Protein AF-A0A8B6XVH2-F1 (afdb_monomer)

Structure (mmCIF, N/CA/C/O backbone):
data_AF-A0A8B6XVH2-F1
#
_entry.id   AF-A0A8B6XVH2-F1
#
loop_
_atom_site.group_PDB
_atom_site.id
_atom_site.type_symbol
_atom_site.label_atom_id
_atom_site.label_alt_id
_atom_site.label_comp_id
_atom_site.label_asym_id
_atom_site.label_entity_id
_atom_site.label_seq_id
_atom_site.pdbx_PDB_ins_code
_atom_site.Cartn_x
_atom_site.Cartn_y
_atom_site.Cartn_z
_atom_site.occupancy
_atom_site.B_iso_or_equiv
_atom_site.auth_seq_id
_atom_site.auth_comp_id
_atom_site.auth_asym_id
_atom_site.auth_atom_id
_atom_site.pdbx_PDB_model_num
ATOM 1 N N . MET A 1 1 ? 26.317 -31.474 -4.565 1.00 36.78 1 MET A N 1
ATOM 2 C CA . MET A 1 1 ? 26.864 -30.285 -5.251 1.00 36.78 1 MET A CA 1
ATOM 3 C C . MET A 1 1 ? 25.890 -29.829 -6.323 1.00 36.78 1 MET A C 1
ATOM 5 O O . MET A 1 1 ? 25.679 -30.573 -7.265 1.00 36.78 1 MET A O 1
ATOM 9 N N . GLN A 1 2 ? 25.297 -28.651 -6.116 1.00 31.64 2 GLN A N 1
ATOM 10 C CA . GLN A 1 2 ? 24.877 -27.618 -7.083 1.00 31.64 2 GLN A CA 1
ATOM 11 C C . GLN A 1 2 ? 23.698 -26.848 -6.480 1.00 31.64 2 GLN A C 1
ATOM 13 O O . GLN A 1 2 ? 22.526 -27.101 -6.737 1.00 31.64 2 GLN A O 1
ATOM 18 N N . SER A 1 3 ? 24.051 -25.900 -5.615 1.00 32.97 3 SER A N 1
ATOM 19 C CA . SER A 1 3 ? 23.207 -24.774 -5.243 1.00 32.97 3 SER A CA 1
ATOM 20 C C . SER A 1 3 ? 22.950 -23.940 -6.498 1.00 32.97 3 SER A C 1
ATOM 22 O O . SER A 1 3 ? 23.874 -23.320 -7.028 1.00 32.97 3 SER A O 1
ATOM 24 N N . ALA A 1 4 ? 21.713 -23.945 -6.994 1.00 35.75 4 ALA A N 1
ATOM 25 C CA . ALA A 1 4 ? 21.306 -23.073 -8.085 1.00 35.75 4 ALA A CA 1
ATOM 26 C C . ALA A 1 4 ? 21.518 -21.607 -7.668 1.00 35.75 4 ALA A C 1
ATOM 28 O O . ALA A 1 4 ? 20.936 -21.116 -6.700 1.00 35.75 4 ALA A O 1
ATOM 29 N N . ASN A 1 5 ? 22.402 -20.928 -8.392 1.00 35.66 5 ASN A N 1
ATOM 30 C CA . ASN A 1 5 ? 22.787 -19.543 -8.171 1.00 35.66 5 ASN A CA 1
ATOM 31 C C . ASN A 1 5 ? 21.615 -18.635 -8.598 1.00 35.66 5 ASN A C 1
ATOM 33 O O . ASN A 1 5 ? 21.453 -18.318 -9.773 1.00 35.66 5 ASN A O 1
ATOM 37 N N . LEU A 1 6 ? 20.759 -18.239 -7.650 1.00 38.81 6 LEU A N 1
ATOM 38 C CA . LEU A 1 6 ? 19.590 -17.361 -7.865 1.00 38.81 6 LEU A CA 1
ATOM 39 C C . LEU A 1 6 ? 19.966 -15.885 -8.149 1.00 38.81 6 LEU A C 1
ATOM 41 O O . LEU A 1 6 ? 19.132 -14.988 -8.029 1.00 38.81 6 LEU A O 1
ATOM 45 N N . THR A 1 7 ? 21.217 -15.597 -8.512 1.00 43.25 7 THR A N 1
ATOM 46 C CA . THR A 1 7 ? 21.805 -14.248 -8.481 1.00 43.25 7 THR A CA 1
ATOM 47 C C . THR A 1 7 ? 21.568 -13.374 -9.711 1.00 43.25 7 THR A C 1
ATOM 49 O O . THR A 1 7 ? 21.973 -12.216 -9.689 1.00 43.25 7 THR A O 1
ATOM 52 N N . SER A 1 8 ? 20.851 -13.808 -10.752 1.00 49.81 8 SER A N 1
ATOM 53 C CA . SER A 1 8 ? 20.288 -12.842 -11.709 1.00 49.81 8 SER A CA 1
ATOM 54 C C . SER A 1 8 ? 19.180 -13.428 -12.581 1.00 49.81 8 SER A C 1
ATOM 56 O O . SER A 1 8 ? 19.424 -14.121 -13.560 1.00 49.81 8 SER A O 1
ATOM 58 N N . LEU A 1 9 ? 17.928 -13.067 -12.298 1.00 50.72 9 LEU A N 1
ATOM 59 C CA . LEU A 1 9 ? 16.946 -12.993 -13.378 1.00 50.72 9 LEU A CA 1
ATOM 60 C C . LEU A 1 9 ? 17.280 -11.727 -14.180 1.00 50.72 9 LEU A C 1
ATOM 62 O O . LEU A 1 9 ? 17.239 -10.633 -13.599 1.00 50.72 9 LEU A O 1
ATOM 66 N N . PRO A 1 10 ? 17.635 -11.819 -15.477 1.00 53.09 10 PRO A N 1
ATOM 67 C CA . PRO A 1 10 ? 17.935 -10.652 -16.293 1.00 53.09 10 PRO A CA 1
ATOM 68 C C . PRO A 1 10 ? 16.646 -9.868 -16.544 1.00 53.09 10 PRO A C 1
ATOM 70 O O . PRO A 1 10 ? 15.952 -10.016 -17.550 1.00 53.09 10 PRO A O 1
ATOM 73 N N . CYS A 1 11 ? 16.300 -9.007 -15.593 1.00 60.38 11 CYS A N 1
ATOM 74 C CA . CYS A 1 11 ? 15.264 -8.018 -15.790 1.00 60.38 11 CYS A CA 1
ATOM 75 C C . CYS A 1 11 ? 15.828 -6.943 -16.723 1.00 60.38 11 CYS A C 1
ATOM 77 O O . CYS A 1 11 ? 16.600 -6.091 -16.286 1.00 60.38 11 CYS A O 1
ATOM 79 N N . LYS A 1 12 ? 15.443 -7.000 -18.008 1.00 66.12 12 LYS A N 1
ATOM 80 C CA . LYS A 1 12 ? 15.863 -6.042 -19.051 1.00 66.12 12 LYS A CA 1
ATOM 81 C C . LYS A 1 12 ? 15.539 -4.579 -18.714 1.00 66.12 12 LYS A C 1
ATOM 83 O O . LYS A 1 12 ? 16.108 -3.686 -19.322 1.00 66.12 12 LYS A O 1
ATOM 88 N N . TYR A 1 13 ? 14.628 -4.334 -17.772 1.00 75.19 13 TYR A N 1
ATOM 89 C CA . TYR A 1 13 ? 14.205 -3.000 -17.361 1.00 75.19 13 TYR A CA 1
ATOM 90 C C . TYR A 1 13 ? 14.341 -2.834 -15.845 1.00 75.19 13 TYR A C 1
ATOM 92 O O . TYR A 1 13 ? 13.712 -3.571 -15.087 1.00 75.19 13 TYR A O 1
ATOM 100 N N . LYS A 1 14 ? 15.161 -1.883 -15.398 1.00 82.56 14 LYS A N 1
ATOM 101 C CA . LYS A 1 14 ? 15.387 -1.587 -13.978 1.00 82.56 14 LYS A CA 1
ATOM 102 C C . LYS A 1 14 ? 15.188 -0.094 -13.740 1.00 82.56 14 LYS A C 1
ATOM 104 O O . LYS A 1 14 ? 15.571 0.722 -14.577 1.00 82.56 14 LYS A O 1
ATOM 109 N N . PHE A 1 15 ? 14.570 0.233 -12.615 1.00 90.69 15 PHE A N 1
ATOM 110 C CA . PHE A 1 15 ? 14.549 1.5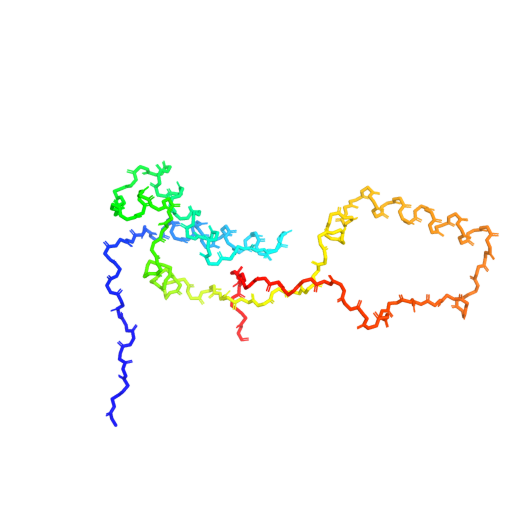96 -12.102 1.00 90.69 15 PHE A CA 1
ATOM 111 C C . PHE A 1 15 ? 15.910 1.928 -11.474 1.00 90.69 15 PHE A C 1
ATOM 113 O O . PHE A 1 15 ? 16.706 1.019 -11.210 1.00 90.69 15 PHE A O 1
ATOM 120 N N . THR A 1 16 ? 16.199 3.215 -11.282 1.00 92.88 16 THR A N 1
ATOM 121 C CA . THR A 1 16 ? 17.393 3.631 -10.534 1.00 92.88 16 THR A CA 1
ATOM 122 C C . THR A 1 16 ? 17.250 3.249 -9.064 1.00 92.88 16 THR A C 1
ATOM 124 O O . THR A 1 16 ? 16.172 2.868 -8.598 1.00 92.88 16 THR A O 1
ATOM 127 N N . ASN A 1 17 ? 18.345 3.337 -8.313 1.00 92.62 17 ASN A N 1
ATOM 128 C CA . ASN A 1 17 ? 18.303 3.050 -6.887 1.00 92.62 17 ASN A CA 1
ATOM 129 C C . ASN A 1 17 ? 17.336 4.008 -6.165 1.00 92.62 17 ASN A C 1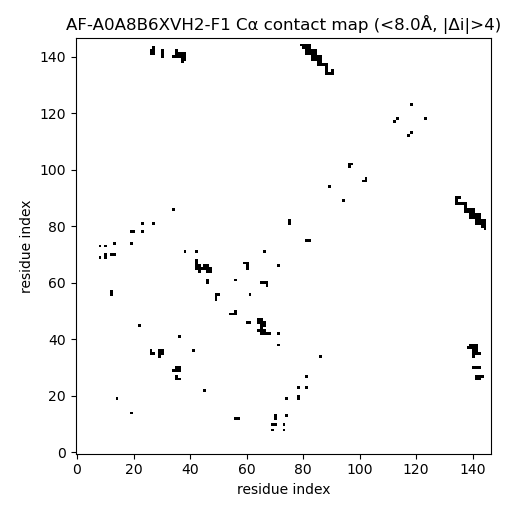
ATOM 131 O O . ASN A 1 17 ? 16.527 3.581 -5.353 1.00 92.62 17 ASN A O 1
ATOM 135 N N . GLU A 1 18 ? 17.344 5.286 -6.517 1.00 94.75 18 GLU A N 1
ATOM 136 C CA . GLU A 1 18 ? 16.510 6.325 -5.909 1.00 94.75 18 GLU A CA 1
ATOM 137 C C . GLU A 1 18 ? 15.023 6.080 -6.200 1.00 94.75 18 GLU A C 1
ATOM 139 O O . GLU A 1 18 ? 14.185 6.131 -5.300 1.00 94.75 18 GLU A O 1
ATOM 144 N N . GLU A 1 19 ? 14.702 5.730 -7.446 1.00 94.62 19 GLU A N 1
ATOM 145 C CA . GLU A 1 19 ? 13.349 5.380 -7.883 1.00 94.62 19 GLU A CA 1
ATOM 146 C C . GLU A 1 19 ? 12.817 4.130 -7.166 1.00 94.62 19 GLU A C 1
ATOM 148 O O . GLU A 1 19 ? 11.679 4.112 -6.695 1.00 94.62 19 GLU A O 1
ATOM 153 N N . GLU A 1 20 ? 13.633 3.077 -7.056 1.00 94.38 20 GLU A N 1
ATOM 154 C CA . GLU A 1 20 ? 13.230 1.865 -6.339 1.00 94.38 20 GLU A CA 1
ATOM 155 C C . GLU A 1 20 ? 13.104 2.097 -4.829 1.00 94.38 20 GLU A C 1
ATOM 157 O O . GLU A 1 20 ? 12.213 1.510 -4.215 1.00 94.38 20 GLU A O 1
ATOM 162 N N . THR A 1 21 ? 13.945 2.954 -4.241 1.00 95.38 21 THR A N 1
ATOM 163 C CA . THR A 1 21 ? 13.831 3.364 -2.833 1.00 95.38 21 THR A CA 1
ATOM 164 C C . THR A 1 21 ? 12.517 4.104 -2.615 1.00 95.38 21 THR A C 1
ATOM 166 O O . THR A 1 21 ? 11.748 3.719 -1.741 1.00 95.38 21 THR A O 1
ATOM 169 N N . SER A 1 22 ? 12.195 5.081 -3.467 1.00 95.31 22 SER A N 1
ATOM 170 C CA . SER A 1 22 ? 10.934 5.828 -3.393 1.00 95.31 22 SER A CA 1
ATOM 171 C C . SER A 1 22 ? 9.710 4.906 -3.478 1.00 95.31 22 SER A C 1
ATOM 173 O O . SER A 1 22 ? 8.772 5.021 -2.683 1.00 95.31 22 SER A O 1
ATOM 175 N N . LEU A 1 23 ? 9.741 3.932 -4.395 1.00 95.12 23 LEU A N 1
ATOM 176 C CA . LEU A 1 23 ? 8.670 2.949 -4.531 1.00 95.12 23 LEU A CA 1
ATOM 177 C C . LEU A 1 23 ? 8.574 2.026 -3.303 1.00 95.12 23 LEU A C 1
ATOM 179 O O . LEU A 1 23 ? 7.467 1.724 -2.854 1.00 95.12 23 LEU A O 1
ATOM 183 N N . SER A 1 24 ? 9.710 1.595 -2.745 1.00 94.94 24 SER A N 1
ATOM 184 C CA . SER A 1 24 ? 9.769 0.780 -1.523 1.00 94.94 24 SER A CA 1
ATOM 185 C C . SER A 1 24 ? 9.200 1.532 -0.317 1.00 94.94 24 SER A C 1
ATOM 187 O O . SER A 1 24 ? 8.311 1.023 0.368 1.00 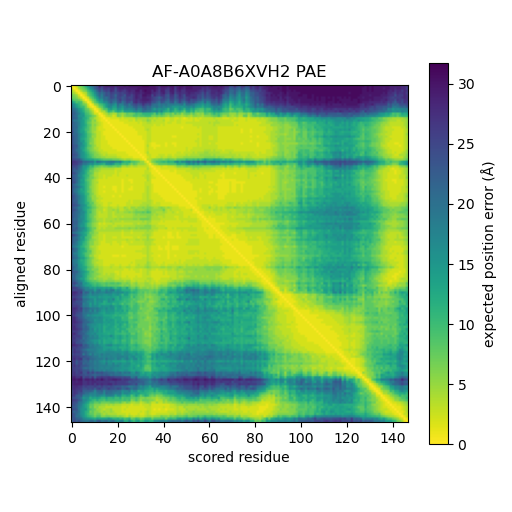94.94 24 SER A O 1
ATOM 189 N N . ASP A 1 25 ? 9.610 2.785 -0.119 1.00 94.44 25 ASP A N 1
ATOM 190 C CA . ASP A 1 25 ? 9.120 3.648 0.959 1.00 94.44 25 ASP A CA 1
ATOM 191 C C . ASP A 1 25 ? 7.614 3.883 0.861 1.00 94.44 25 ASP A C 1
ATOM 193 O O . ASP A 1 25 ? 6.901 3.849 1.870 1.00 94.44 25 ASP A O 1
ATOM 197 N N . TYR A 1 26 ? 7.105 4.077 -0.357 1.00 93.81 26 TYR A N 1
ATOM 198 C CA . TYR A 1 26 ? 5.671 4.184 -0.585 1.00 93.81 26 TYR A CA 1
ATOM 199 C C . TYR A 1 26 ? 4.943 2.890 -0.204 1.00 93.81 26 TYR A C 1
ATOM 201 O O . TYR A 1 26 ? 3.966 2.950 0.546 1.00 93.81 26 TYR A O 1
ATOM 209 N N . LEU A 1 27 ? 5.437 1.722 -0.640 1.00 93.56 27 LEU A N 1
ATOM 210 C CA . LEU A 1 27 ? 4.860 0.418 -0.285 1.00 93.56 27 LEU A CA 1
ATOM 211 C C . LEU A 1 27 ? 4.842 0.189 1.234 1.00 93.56 27 LEU A C 1
ATOM 213 O O . LEU A 1 27 ? 3.835 -0.268 1.776 1.00 93.56 27 LEU A O 1
ATOM 217 N N . LEU A 1 28 ? 5.916 0.563 1.930 1.00 92.12 28 LEU A N 1
ATOM 218 C CA . LEU A 1 28 ? 6.013 0.481 3.389 1.00 92.12 28 LEU A CA 1
ATOM 219 C C . LEU A 1 28 ? 5.076 1.456 4.109 1.00 92.12 28 LEU A C 1
ATOM 221 O O . LEU A 1 28 ? 4.603 1.163 5.209 1.00 92.12 28 LEU A O 1
ATOM 225 N N . ARG A 1 29 ? 4.817 2.628 3.526 1.00 90.94 29 ARG A N 1
ATOM 226 C CA . ARG A 1 29 ? 3.880 3.611 4.081 1.00 90.94 29 ARG A CA 1
ATOM 227 C C . ARG A 1 29 ? 2.444 3.118 3.959 1.00 90.94 29 ARG A C 1
ATOM 229 O O . ARG A 1 29 ? 1.722 3.084 4.952 1.00 90.94 29 ARG A O 1
ATOM 236 N N . VAL A 1 30 ? 2.036 2.688 2.766 1.00 88.94 30 VAL A N 1
ATOM 237 C CA . VAL A 1 30 ? 0.659 2.223 2.527 1.00 88.94 30 VAL A CA 1
ATOM 238 C C . VAL A 1 30 ? 0.353 0.907 3.237 1.00 88.94 30 VAL A C 1
ATOM 240 O O . VAL A 1 30 ? -0.798 0.685 3.602 1.00 88.94 30 VAL A O 1
ATOM 243 N N . SER A 1 31 ? 1.362 0.073 3.518 1.00 87.94 31 SER A N 1
ATOM 244 C CA . SER A 1 31 ? 1.183 -1.123 4.352 1.00 87.94 31 SER A CA 1
ATOM 245 C C . SER A 1 31 ? 0.890 -0.811 5.824 1.00 87.94 31 SER A C 1
ATOM 247 O O . SER A 1 31 ? 0.499 -1.710 6.556 1.00 87.94 31 SER A O 1
ATOM 249 N N . LYS A 1 32 ? 1.150 0.422 6.287 1.00 82.88 32 LYS A N 1
ATOM 250 C CA . LYS A 1 32 ? 0.870 0.862 7.666 1.00 82.88 32 LYS A CA 1
ATOM 251 C C . LYS A 1 32 ? -0.458 1.607 7.801 1.00 82.88 32 LYS A C 1
ATOM 253 O O . LYS A 1 32 ? -1.005 1.643 8.893 1.00 82.88 32 LYS A O 1
ATOM 258 N N . LEU A 1 33 ? -0.923 2.244 6.726 1.00 72.75 33 LEU A N 1
ATOM 259 C CA . LEU A 1 33 ? -2.121 3.092 6.735 1.00 72.75 33 LEU A CA 1
ATOM 260 C C . LEU A 1 33 ? -3.379 2.357 6.242 1.00 72.75 33 LEU A C 1
ATOM 262 O O . LEU A 1 33 ? -4.477 2.686 6.670 1.00 72.75 33 LEU A O 1
ATOM 266 N N . TYR A 1 34 ? -3.225 1.379 5.341 1.00 66.12 34 TYR A N 1
ATOM 267 C CA . TYR A 1 34 ? -4.321 0.652 4.687 1.00 66.12 34 TYR A CA 1
ATOM 268 C C . TYR A 1 34 ? -3.991 -0.847 4.555 1.00 66.12 34 TYR A C 1
ATOM 270 O O . TYR A 1 34 ? -2.995 -1.329 5.089 1.00 66.12 34 TYR A O 1
ATOM 278 N N . TYR A 1 35 ? -4.783 -1.584 3.765 1.00 71.62 35 TYR A N 1
ATOM 279 C CA . TYR A 1 35 ? -4.596 -3.001 3.421 1.00 71.62 35 TYR A CA 1
ATOM 280 C C . TYR A 1 35 ? -3.294 -3.331 2.662 1.00 71.62 35 TYR A C 1
ATOM 282 O O . TYR A 1 35 ? -3.146 -4.462 2.221 1.00 71.62 35 TYR A O 1
ATOM 290 N N . GLY A 1 36 ? -2.354 -2.390 2.485 1.00 84.44 36 GLY A N 1
ATOM 291 C CA . GLY A 1 36 ? -1.156 -2.563 1.658 1.00 84.44 36 GLY A CA 1
ATOM 292 C C . GLY A 1 36 ? -1.466 -2.731 0.164 1.00 84.44 36 GLY A C 1
ATOM 293 O O . GLY A 1 36 ? -2.616 -2.686 -0.272 1.00 84.44 36 GLY A O 1
ATOM 294 N N . LEU A 1 37 ? -0.426 -2.914 -0.657 1.00 91.56 37 LEU A N 1
ATOM 295 C CA . LEU A 1 37 ? -0.592 -3.168 -2.093 1.00 91.56 37 LEU A CA 1
ATOM 296 C C . LEU A 1 37 ? -0.283 -4.619 -2.448 1.00 91.56 37 LEU A C 1
ATOM 298 O O . LEU A 1 37 ? 0.754 -5.162 -2.072 1.00 91.56 37 LEU A O 1
ATOM 302 N N . SER A 1 38 ? -1.183 -5.229 -3.220 1.00 93.50 38 SER A N 1
ATOM 303 C CA . SER A 1 38 ? -0.987 -6.564 -3.786 1.00 93.50 38 SER A CA 1
ATOM 304 C C . SER A 1 38 ? 0.023 -6.549 -4.934 1.00 93.50 38 SER A C 1
ATOM 306 O O . SER A 1 38 ? 0.291 -5.513 -5.541 1.00 93.50 38 SER A O 1
ATOM 308 N N . THR A 1 39 ? 0.490 -7.729 -5.345 1.00 94.19 39 THR A N 1
ATOM 309 C CA . THR A 1 39 ? 1.358 -7.883 -6.530 1.00 94.19 39 THR A CA 1
ATOM 310 C C . THR A 1 39 ? 0.780 -7.252 -7.798 1.00 94.19 39 THR A C 1
ATOM 312 O O . THR A 1 39 ? 1.522 -6.678 -8.597 1.00 94.19 39 THR A O 1
ATOM 315 N N . LYS A 1 40 ? -0.542 -7.330 -7.995 1.00 93.94 40 LYS A N 1
ATOM 316 C CA . LYS A 1 40 ? -1.227 -6.748 -9.156 1.00 93.94 40 LYS A CA 1
ATOM 317 C C . LYS A 1 40 ? -1.213 -5.224 -9.082 1.00 93.94 40 LYS A C 1
ATOM 319 O O . LYS A 1 40 ? -0.881 -4.574 -10.070 1.00 93.94 40 LYS A O 1
ATOM 324 N N . THR A 1 41 ? -1.539 -4.669 -7.918 1.00 93.19 41 THR A N 1
ATOM 325 C CA . THR A 1 41 ? -1.600 -3.219 -7.704 1.00 93.19 41 THR A CA 1
ATOM 326 C C . THR A 1 41 ? -0.211 -2.592 -7.770 1.00 93.19 41 THR A C 1
ATOM 328 O O . THR A 1 41 ? -0.028 -1.615 -8.484 1.00 93.19 41 THR A O 1
ATOM 331 N N . THR A 1 42 ? 0.798 -3.208 -7.152 1.00 95.25 42 THR A N 1
ATOM 332 C CA . THR A 1 42 ? 2.195 -2.748 -7.226 1.00 95.25 42 THR A CA 1
ATOM 333 C C . THR A 1 42 ? 2.732 -2.743 -8.654 1.00 95.25 42 THR A C 1
ATOM 335 O O . THR A 1 42 ? 3.446 -1.824 -9.041 1.00 95.25 42 THR A O 1
ATOM 338 N N . ARG A 1 43 ? 2.375 -3.734 -9.482 1.00 96.12 43 ARG A N 1
ATOM 339 C CA . ARG A 1 43 ? 2.782 -3.748 -10.897 1.00 96.12 43 ARG A CA 1
ATOM 340 C C . ARG A 1 43 ? 2.094 -2.654 -11.716 1.00 96.12 43 ARG A C 1
ATOM 342 O O . ARG A 1 43 ? 2.711 -2.130 -12.637 1.00 96.12 43 ARG A O 1
ATOM 349 N N . LYS A 1 44 ? 0.839 -2.310 -11.411 1.00 96.44 44 LYS A N 1
ATOM 350 C CA . LYS A 1 44 ? 0.163 -1.152 -12.023 1.00 96.44 44 LYS A CA 1
ATOM 351 C C . LYS A 1 44 ? 0.816 0.162 -11.595 1.00 96.44 44 LYS A C 1
ATOM 353 O O . LYS A 1 44 ? 1.210 0.932 -12.460 1.00 96.44 44 LYS A O 1
ATOM 358 N N . LEU A 1 45 ? 1.059 0.330 -10.295 1.00 95.69 45 LEU A N 1
ATOM 359 C CA . LEU A 1 45 ? 1.767 1.486 -9.744 1.00 95.69 45 LEU A CA 1
ATOM 360 C C . LEU A 1 45 ? 3.142 1.671 -10.398 1.00 95.69 45 LEU A C 1
ATOM 362 O O . LEU A 1 45 ? 3.505 2.773 -10.776 1.00 95.69 45 LEU A O 1
ATOM 366 N N . ALA A 1 46 ? 3.899 0.590 -10.592 1.00 95.69 46 ALA A N 1
ATOM 367 C CA . ALA A 1 46 ? 5.192 0.651 -11.268 1.00 95.69 46 ALA A CA 1
ATOM 368 C C . ALA A 1 46 ? 5.087 1.077 -12.741 1.00 95.69 46 ALA A C 1
ATOM 370 O O . ALA A 1 46 ? 5.977 1.753 -13.250 1.00 95.69 46 ALA A O 1
ATOM 371 N N . TYR A 1 47 ? 4.017 0.690 -13.439 1.00 96.00 47 TYR A N 1
ATOM 372 C CA . TYR A 1 47 ? 3.756 1.182 -14.791 1.00 96.00 47 TYR A CA 1
ATOM 373 C C . TYR A 1 47 ? 3.439 2.682 -14.778 1.00 96.00 47 TYR A C 1
ATOM 375 O O . TYR A 1 47 ? 4.071 3.429 -15.519 1.00 96.00 47 TYR A O 1
ATOM 383 N N . GLU A 1 48 ? 2.531 3.125 -13.908 1.00 96.06 48 GLU A N 1
ATOM 384 C CA . GLU A 1 48 ? 2.171 4.541 -13.753 1.00 96.06 48 GLU A CA 1
ATOM 385 C C . GLU A 1 48 ? 3.396 5.387 -13.398 1.00 96.06 48 GLU A C 1
ATOM 387 O O . GLU A 1 48 ? 3.655 6.396 -14.044 1.00 96.06 48 GLU A O 1
ATOM 392 N N . PHE A 1 49 ? 4.217 4.915 -12.462 1.00 95.50 49 PHE A N 1
ATOM 393 C CA . PHE A 1 49 ? 5.463 5.561 -12.064 1.00 95.50 49 PHE A CA 1
ATOM 394 C C . PHE A 1 49 ? 6.481 5.652 -13.211 1.00 95.50 49 PHE A C 1
ATOM 396 O O . PHE A 1 49 ? 7.148 6.666 -13.388 1.00 95.50 49 PHE A O 1
ATOM 403 N N . ALA A 1 50 ? 6.591 4.616 -14.048 1.00 94.00 50 ALA A N 1
ATOM 404 C CA . ALA A 1 50 ? 7.446 4.682 -15.231 1.00 94.00 50 ALA A CA 1
ATOM 405 C C . ALA A 1 50 ? 6.922 5.679 -16.278 1.00 94.00 50 ALA A C 1
ATOM 407 O O . ALA A 1 50 ? 7.723 6.335 -16.946 1.00 94.00 50 ALA A O 1
ATOM 408 N N . MET A 1 51 ? 5.597 5.783 -16.424 1.00 94.12 51 MET A N 1
ATOM 409 C CA . MET A 1 51 ? 4.951 6.724 -17.339 1.00 94.12 51 MET A CA 1
ATOM 410 C C . MET A 1 51 ? 5.125 8.173 -16.875 1.00 94.12 51 MET A C 1
ATOM 412 O O . MET A 1 51 ? 5.456 9.021 -17.699 1.00 94.12 51 MET A O 1
ATOM 416 N N . THR A 1 52 ? 4.964 8.459 -15.578 1.00 94.00 52 THR A N 1
ATOM 417 C CA . THR A 1 52 ? 5.158 9.812 -15.025 1.00 94.00 52 THR A CA 1
ATOM 418 C C . THR A 1 52 ? 6.605 10.277 -15.153 1.00 94.00 52 THR A C 1
ATOM 420 O O . THR A 1 52 ? 6.855 11.429 -15.494 1.00 94.00 52 THR A O 1
ATOM 423 N N . LEU A 1 53 ? 7.564 9.367 -14.976 1.00 92.56 53 LEU A N 1
ATOM 424 C CA . LEU A 1 53 ? 8.989 9.625 -15.194 1.00 92.56 53 LEU A CA 1
ATOM 425 C C . LEU A 1 53 ? 9.401 9.598 -16.679 1.00 92.56 53 LEU A C 1
ATOM 427 O O . LEU A 1 53 ? 10.588 9.691 -16.987 1.00 92.56 53 LEU A O 1
ATOM 431 N N . SER A 1 54 ? 8.448 9.440 -17.609 1.00 92.06 54 SER A N 1
ATOM 432 C CA . SER A 1 54 ? 8.684 9.375 -19.061 1.00 92.06 54 SER A CA 1
ATOM 433 C C . SER A 1 54 ? 9.747 8.345 -19.479 1.00 92.06 54 SER A C 1
ATOM 435 O O . SER A 1 54 ? 10.509 8.546 -20.429 1.00 92.06 54 SER A O 1
ATOM 437 N N . LYS A 1 55 ? 9.821 7.208 -18.775 1.00 88.69 55 LYS A N 1
ATOM 438 C CA . LYS A 1 55 ? 10.830 6.175 -19.040 1.00 88.69 55 LYS A CA 1
ATOM 439 C C . LYS A 1 55 ? 10.447 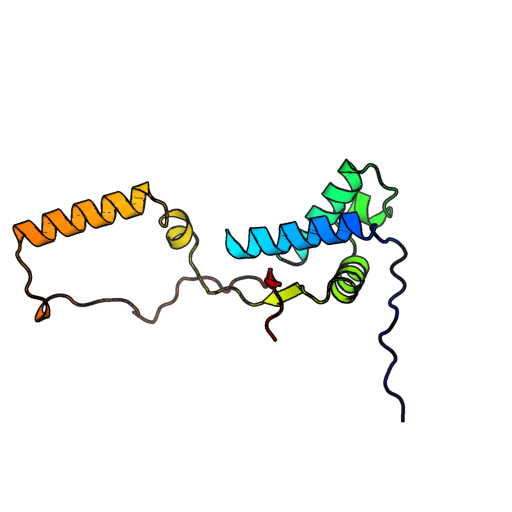5.300 -20.229 1.00 88.69 55 LYS A C 1
ATOM 441 O O . LYS A 1 55 ? 9.280 5.015 -20.499 1.00 88.69 55 LYS A O 1
ATOM 446 N N . ARG A 1 56 ? 11.465 4.782 -20.919 1.00 88.44 56 ARG A N 1
ATOM 447 C CA . ARG A 1 56 ? 11.279 3.793 -21.989 1.00 88.44 56 ARG A CA 1
ATOM 448 C C . ARG A 1 56 ? 10.850 2.447 -21.410 1.00 88.44 56 ARG A C 1
ATOM 450 O O . ARG A 1 56 ? 11.683 1.683 -20.936 1.00 88.44 56 ARG A O 1
ATOM 457 N N . ILE A 1 57 ? 9.560 2.144 -21.494 1.00 89.94 57 ILE A N 1
ATOM 458 C CA . ILE A 1 57 ? 8.984 0.885 -21.011 1.00 89.94 57 ILE A CA 1
ATOM 459 C C . ILE A 1 57 ? 8.833 -0.172 -22.120 1.00 89.94 57 ILE A C 1
ATOM 461 O O . ILE A 1 57 ? 8.684 0.169 -23.297 1.00 89.94 57 ILE A O 1
ATOM 465 N N . PRO A 1 58 ? 8.817 -1.474 -21.775 1.00 90.19 58 PRO A N 1
ATOM 466 C CA . PRO A 1 58 ? 8.508 -2.537 -22.729 1.00 90.19 58 PRO A CA 1
ATOM 467 C C . PRO A 1 58 ? 7.114 -2.386 -23.363 1.00 90.19 58 PRO A C 1
ATOM 469 O O . PRO A 1 58 ? 6.157 -2.007 -22.688 1.00 90.19 58 PRO A O 1
ATOM 472 N N . LYS A 1 59 ? 6.954 -2.794 -24.633 1.00 89.81 59 LYS A N 1
ATOM 473 C CA . LYS A 1 59 ? 5.651 -2.781 -25.339 1.00 89.81 59 LYS A CA 1
ATOM 474 C C . LYS A 1 59 ? 4.551 -3.523 -24.569 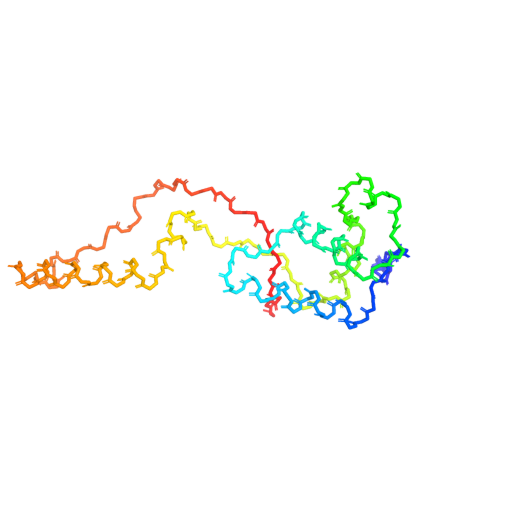1.00 89.81 59 LYS A C 1
ATOM 476 O O . LYS A 1 59 ? 3.410 -3.071 -24.531 1.00 89.81 59 LYS A O 1
ATOM 481 N N . SER A 1 60 ? 4.907 -4.628 -23.910 1.00 90.38 60 SER A N 1
ATOM 482 C CA . SER A 1 60 ? 3.983 -5.408 -23.082 1.00 90.38 60 SER A CA 1
ATOM 483 C C . SER A 1 60 ? 3.447 -4.623 -21.885 1.00 90.38 60 SER A C 1
ATOM 485 O O . SER A 1 60 ? 2.287 -4.799 -21.529 1.00 90.38 60 SER A O 1
ATOM 487 N N . TRP A 1 61 ? 4.244 -3.725 -21.294 1.00 92.69 61 TRP A N 1
ATOM 488 C CA . TRP A 1 61 ? 3.780 -2.874 -20.197 1.00 92.69 61 TRP A CA 1
ATOM 489 C C . TRP A 1 61 ? 2.761 -1.858 -20.687 1.00 92.69 61 TRP A C 1
ATOM 491 O O . TRP A 1 61 ? 1.760 -1.650 -20.017 1.00 92.69 61 TRP A O 1
ATOM 501 N N . LYS A 1 62 ? 2.993 -1.267 -21.866 1.00 91.25 62 LYS A N 1
ATOM 502 C CA . LYS A 1 62 ? 2.078 -0.291 -22.468 1.00 91.25 62 LYS A CA 1
ATOM 503 C C . LYS A 1 62 ? 0.746 -0.928 -22.871 1.00 91.25 62 LYS A C 1
ATOM 505 O O . LYS A 1 62 ? -0.301 -0.368 -22.583 1.00 91.25 62 LYS A O 1
ATOM 510 N N . SER A 1 63 ? 0.786 -2.112 -23.487 1.00 93.56 63 SER A N 1
ATOM 511 C CA . SER A 1 63 ? -0.421 -2.848 -23.891 1.00 93.56 63 SER A CA 1
ATOM 512 C C . SER A 1 63 ? -1.259 -3.311 -22.695 1.00 93.56 63 SER A C 1
ATOM 514 O O . SER A 1 63 ? -2.480 -3.221 -22.741 1.00 93.56 63 SER A O 1
ATOM 516 N N . LEU A 1 64 ? -0.615 -3.785 -21.625 1.00 93.69 64 LEU A N 1
ATOM 517 C CA . LEU A 1 64 ? -1.306 -4.326 -20.449 1.00 93.69 64 LEU A CA 1
ATOM 518 C C . LEU A 1 64 ? -1.499 -3.299 -19.323 1.00 93.69 64 LEU A C 1
ATOM 520 O O . LEU A 1 64 ? -2.075 -3.637 -18.288 1.00 93.69 64 LEU A O 1
ATOM 524 N N . GLN A 1 65 ? -0.955 -2.089 -19.488 1.00 95.50 65 GLN A N 1
ATOM 525 C CA . GLN A 1 65 ? -0.890 -1.026 -18.477 1.00 95.50 65 GLN A CA 1
ATOM 526 C C . GLN A 1 65 ? -0.414 -1.534 -17.105 1.00 95.50 65 GLN A C 1
ATOM 528 O O . GLN A 1 65 ? -0.968 -1.227 -16.048 1.00 95.50 65 GLN A O 1
ATOM 533 N N . THR A 1 66 ? 0.594 -2.409 -17.115 1.00 96.44 66 THR A N 1
ATOM 534 C CA . THR A 1 66 ? 1.114 -3.040 -15.900 1.00 96.44 66 THR A CA 1
ATOM 535 C C . THR A 1 66 ? 2.538 -3.539 -16.104 1.00 96.44 66 THR A C 1
ATOM 537 O O . THR A 1 66 ? 2.882 -4.078 -17.159 1.00 96.44 66 THR A O 1
ATOM 540 N N . ALA A 1 67 ? 3.374 -3.409 -15.075 1.00 94.56 67 ALA A N 1
ATOM 541 C CA . ALA A 1 67 ? 4.724 -3.947 -15.085 1.00 94.56 67 ALA A CA 1
ATOM 542 C C . ALA A 1 67 ? 4.732 -5.470 -15.244 1.00 94.56 67 ALA A C 1
ATOM 544 O O . ALA A 1 67 ? 3.764 -6.135 -14.903 1.00 94.56 67 ALA A O 1
ATOM 545 N N . GLY A 1 68 ? 5.814 -6.072 -15.735 1.00 93.38 68 GLY A N 1
ATOM 546 C CA . GLY A 1 68 ? 5.931 -7.531 -15.884 1.00 93.38 68 GLY A CA 1
ATOM 547 C C . GLY A 1 68 ? 6.126 -8.266 -14.548 1.00 93.38 68 GLY A C 1
ATOM 548 O O . GLY A 1 68 ? 6.669 -7.703 -13.602 1.00 93.38 68 GLY A O 1
ATOM 549 N N . LYS A 1 69 ? 5.749 -9.554 -14.469 1.00 92.31 69 LYS A N 1
ATOM 550 C CA . LYS A 1 69 ? 6.036 -10.393 -13.279 1.00 92.31 69 LYS A CA 1
ATOM 551 C C . LYS A 1 69 ? 7.541 -10.489 -13.002 1.00 92.31 69 LYS A C 1
ATOM 553 O O . LYS A 1 69 ? 7.963 -10.364 -11.862 1.00 92.31 69 LYS A O 1
ATOM 558 N N . GLN A 1 70 ? 8.341 -10.633 -14.059 1.00 91.19 70 GLN A N 1
ATOM 559 C CA . GLN A 1 70 ? 9.806 -10.683 -13.978 1.00 91.19 70 GLN A CA 1
ATOM 560 C C . GLN A 1 70 ? 10.411 -9.416 -13.367 1.00 91.19 70 GLN A C 1
ATOM 562 O O . GLN A 1 70 ? 11.352 -9.493 -12.583 1.00 91.19 70 GLN A O 1
ATOM 567 N N . TRP A 1 71 ? 9.830 -8.252 -13.670 1.00 93.69 71 TRP A N 1
ATOM 568 C CA . TRP A 1 71 ? 10.245 -7.004 -13.040 1.00 93.69 71 TRP A CA 1
ATOM 569 C C . TRP A 1 71 ? 9.963 -7.008 -11.545 1.00 93.69 71 TRP A C 1
ATOM 571 O O . TRP A 1 71 ? 10.855 -6.672 -10.775 1.00 93.69 71 TRP A O 1
ATOM 581 N N . LEU A 1 72 ? 8.776 -7.464 -11.133 1.00 93.81 72 LEU A N 1
ATOM 582 C CA . LEU A 1 72 ? 8.425 -7.536 -9.719 1.00 93.81 72 LEU A CA 1
ATOM 583 C C . LEU A 1 72 ? 9.371 -8.470 -8.953 1.00 93.81 72 LEU A C 1
ATOM 585 O O . LEU A 1 72 ? 9.849 -8.097 -7.888 1.00 93.81 72 LEU A O 1
ATOM 589 N N . TYR A 1 73 ? 9.687 -9.649 -9.501 1.00 91.75 73 TYR A N 1
ATOM 590 C CA . TYR A 1 73 ? 10.657 -10.560 -8.881 1.00 91.75 73 TYR A CA 1
ATOM 591 C C . TYR A 1 73 ? 12.039 -9.917 -8.752 1.00 91.75 73 TYR A C 1
ATOM 593 O O . TYR A 1 73 ? 12.647 -9.977 -7.687 1.00 91.75 73 TYR A O 1
ATOM 601 N N . GLY A 1 74 ? 12.514 -9.248 -9.807 1.00 92.50 74 GLY A N 1
ATOM 602 C CA . GLY A 1 74 ? 13.786 -8.533 -9.767 1.00 92.50 74 GLY A CA 1
ATOM 603 C C . GLY A 1 74 ? 13.793 -7.378 -8.761 1.00 92.50 74 GLY A C 1
ATOM 604 O O . GLY A 1 74 ? 14.783 -7.202 -8.058 1.00 92.50 74 GLY A O 1
ATOM 605 N N . PHE A 1 75 ? 12.710 -6.603 -8.691 1.00 93.38 75 PHE A N 1
ATOM 606 C CA . PHE A 1 75 ? 12.533 -5.515 -7.727 1.00 93.38 75 PHE A CA 1
ATOM 607 C C . PHE A 1 75 ? 12.581 -6.047 -6.293 1.00 93.38 75 PHE A C 1
ATOM 609 O O . PHE A 1 75 ? 13.355 -5.548 -5.488 1.00 93.38 75 PHE A O 1
ATOM 616 N N . MET A 1 76 ? 11.849 -7.124 -6.001 1.00 92.06 76 MET A N 1
ATOM 617 C CA . MET A 1 76 ? 11.836 -7.763 -4.679 1.00 92.06 76 MET A CA 1
ATOM 618 C C . MET A 1 76 ? 13.182 -8.377 -4.282 1.00 92.06 76 MET A C 1
ATOM 620 O O . MET A 1 76 ? 13.513 -8.414 -3.101 1.00 92.06 76 MET A O 1
ATOM 624 N N . LEU A 1 77 ? 13.968 -8.856 -5.251 1.00 90.81 77 LEU A N 1
ATOM 625 C CA . LEU A 1 77 ? 15.318 -9.357 -4.989 1.00 90.81 77 LEU A CA 1
ATOM 626 C C . LEU A 1 77 ? 16.274 -8.221 -4.593 1.00 90.81 77 LEU A C 1
ATOM 628 O O . LEU A 1 77 ? 17.136 -8.418 -3.741 1.00 90.81 77 LEU A O 1
ATOM 632 N N . ARG A 1 78 ? 16.112 -7.037 -5.200 1.00 92.31 78 ARG A N 1
ATOM 633 C CA . ARG A 1 78 ? 16.900 -5.835 -4.880 1.00 92.31 78 ARG A CA 1
ATOM 634 C C . ARG A 1 78 ? 16.431 -5.152 -3.594 1.00 92.31 78 ARG A C 1
ATOM 636 O O . ARG A 1 78 ? 17.264 -4.676 -2.833 1.00 92.31 78 ARG A O 1
ATOM 643 N N . ARG A 1 79 ? 15.120 -5.141 -3.343 1.00 92.25 79 ARG A N 1
ATOM 644 C CA . ARG A 1 79 ? 14.458 -4.563 -2.162 1.00 92.25 79 ARG A CA 1
ATOM 645 C C . ARG A 1 79 ? 14.094 -5.640 -1.154 1.00 92.25 79 ARG A C 1
ATOM 647 O O . ARG A 1 79 ? 12.924 -5.975 -0.951 1.00 92.25 79 ARG A O 1
ATOM 654 N N . ASN A 1 80 ? 15.127 -6.225 -0.553 1.00 89.00 80 ASN A N 1
ATOM 655 C CA . ASN A 1 80 ? 14.986 -7.358 0.359 1.00 89.00 80 ASN A CA 1
ATOM 656 C C . ASN A 1 80 ? 14.319 -6.998 1.705 1.00 89.00 80 ASN A C 1
ATOM 658 O O . ASN A 1 80 ? 14.005 -7.901 2.487 1.00 89.00 80 ASN A O 1
ATOM 662 N N . GLU A 1 81 ? 14.070 -5.710 1.958 1.00 91.44 81 GLU A N 1
ATOM 663 C CA . GLU A 1 81 ? 13.309 -5.185 3.089 1.00 91.44 81 GLU A CA 1
ATOM 664 C C . GLU A 1 81 ? 11.792 -5.392 2.954 1.00 91.44 81 GLU A C 1
ATOM 666 O O . GLU A 1 81 ? 11.063 -5.263 3.943 1.00 91.44 81 GLU A O 1
ATOM 671 N N . LEU A 1 82 ? 11.306 -5.739 1.757 1.00 91.88 82 LEU A N 1
ATOM 672 C CA . LEU A 1 82 ? 9.900 -6.019 1.476 1.00 91.88 82 LEU A CA 1
ATOM 673 C C . LEU A 1 82 ? 9.610 -7.524 1.507 1.00 91.88 82 LEU A C 1
ATOM 675 O O . LEU A 1 82 ? 10.424 -8.367 1.129 1.00 91.88 82 LEU A O 1
ATOM 679 N N . SER A 1 83 ? 8.395 -7.885 1.912 1.00 92.81 83 SER A N 1
ATOM 680 C CA . SER A 1 83 ? 7.878 -9.254 1.815 1.00 92.81 83 SER A CA 1
ATOM 681 C C . SER A 1 83 ? 6.376 -9.254 1.540 1.00 92.81 83 SER A C 1
ATOM 683 O O . SER A 1 83 ? 5.677 -8.323 1.934 1.00 92.81 83 SER A O 1
ATOM 685 N N . LEU A 1 84 ? 5.880 -10.298 0.870 1.00 91.25 84 LEU A N 1
ATOM 686 C CA . LEU A 1 84 ? 4.443 -10.553 0.753 1.00 91.25 84 LEU A CA 1
ATOM 687 C C . LEU A 1 84 ? 3.928 -11.156 2.059 1.00 91.25 84 LEU A C 1
ATOM 689 O O . LEU A 1 84 ? 4.486 -12.143 2.542 1.00 91.25 84 LEU A O 1
ATOM 693 N N . ARG A 1 85 ? 2.867 -10.574 2.612 1.00 89.19 85 ARG A N 1
ATOM 694 C CA . ARG A 1 85 ? 2.233 -11.002 3.862 1.00 89.19 85 ARG A CA 1
ATOM 695 C C . ARG A 1 85 ? 0.732 -11.143 3.672 1.00 89.19 85 ARG A C 1
ATOM 697 O O . ARG A 1 85 ? 0.142 -10.432 2.860 1.00 89.19 85 ARG A O 1
ATOM 704 N N . ASP A 1 86 ? 0.148 -12.062 4.425 1.00 86.19 86 ASP A N 1
ATOM 705 C CA . ASP A 1 86 ? -1.296 -12.176 4.570 1.00 86.19 86 ASP A CA 1
ATOM 706 C C . ASP A 1 86 ? -1.770 -11.071 5.528 1.00 86.19 86 ASP A C 1
ATOM 708 O O . ASP A 1 86 ? -1.256 -10.991 6.650 1.00 86.19 86 ASP A O 1
ATOM 712 N N . PRO A 1 87 ? -2.666 -10.167 5.090 1.00 82.56 87 PRO A N 1
ATOM 713 C CA . PRO A 1 87 ? -3.271 -9.191 5.984 1.00 82.56 87 PRO A CA 1
ATOM 714 C C . PRO A 1 87 ? -4.141 -9.889 7.023 1.00 82.56 87 PRO A C 1
ATOM 716 O O . PRO A 1 87 ? -4.658 -10.981 6.784 1.00 82.56 87 PRO A O 1
ATOM 719 N N . GLU A 1 88 ? -4.378 -9.213 8.140 1.00 77.00 88 GLU A N 1
ATOM 720 C CA . GLU A 1 88 ? -5.453 -9.614 9.038 1.00 77.00 88 GLU A CA 1
ATOM 721 C C . GLU A 1 88 ? -6.809 -9.430 8.340 1.00 77.00 88 GLU A C 1
ATOM 723 O O . GLU A 1 88 ? -7.032 -8.456 7.611 1.00 77.00 88 GLU A O 1
ATOM 728 N N . ALA A 1 89 ? -7.706 -10.401 8.515 1.00 73.94 89 ALA A N 1
ATOM 729 C CA . ALA A 1 89 ? -9.019 -10.390 7.888 1.00 73.94 89 ALA A CA 1
ATOM 730 C C . ALA A 1 89 ? -9.920 -9.338 8.559 1.00 73.94 89 ALA A C 1
ATOM 732 O O . ALA A 1 89 ? -10.670 -9.614 9.500 1.00 73.94 89 ALA A O 1
ATOM 733 N N . THR A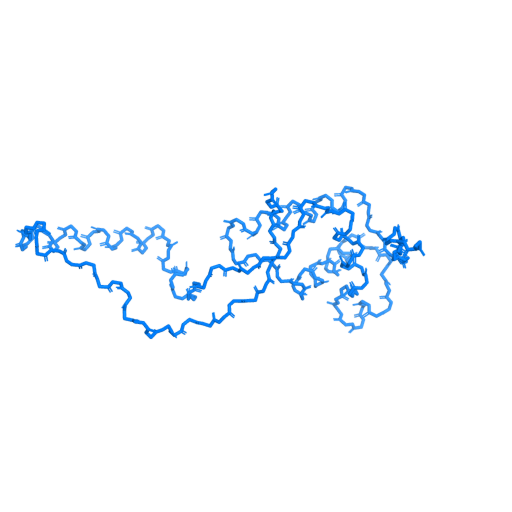 1 90 ? -9.877 -8.119 8.026 1.00 72.81 90 THR A N 1
ATOM 734 C CA . THR A 1 90 ? -10.732 -7.003 8.439 1.00 72.81 90 THR A CA 1
ATOM 735 C C . THR A 1 90 ? -11.775 -6.728 7.363 1.00 72.81 90 THR A C 1
ATOM 737 O O . THR A 1 90 ? -11.453 -6.537 6.193 1.00 72.81 90 THR A O 1
ATOM 740 N N . SER A 1 91 ? -13.054 -6.715 7.741 1.00 74.25 91 SER A N 1
ATOM 741 C CA . SER A 1 91 ? -14.141 -6.346 6.825 1.00 74.25 91 SER A CA 1
ATOM 742 C C . SER A 1 91 ? -14.051 -4.867 6.449 1.00 74.25 91 SER A C 1
ATOM 744 O O . SER A 1 91 ? -13.773 -4.043 7.320 1.00 74.25 91 SER A O 1
ATOM 746 N N . MET A 1 92 ? -14.405 -4.519 5.208 1.00 71.56 92 MET A N 1
ATOM 747 C CA . MET A 1 92 ? -14.407 -3.130 4.727 1.00 71.56 92 MET A CA 1
ATOM 748 C C . MET A 1 92 ? -15.171 -2.185 5.664 1.00 71.56 92 MET A C 1
ATOM 750 O O . MET A 1 92 ? -14.630 -1.149 6.026 1.00 71.56 92 MET A O 1
ATOM 754 N N . ALA A 1 93 ? -16.351 -2.603 6.139 1.00 76.50 93 ALA A N 1
ATOM 755 C CA . ALA A 1 93 ? -17.168 -1.842 7.085 1.00 76.50 93 ALA A CA 1
ATOM 756 C C . ALA A 1 93 ? -16.424 -1.496 8.388 1.00 76.50 93 ALA A C 1
ATOM 758 O O . ALA A 1 93 ? -16.497 -0.364 8.855 1.00 76.50 93 ALA A O 1
ATOM 759 N N . ARG A 1 94 ? -15.655 -2.446 8.946 1.00 76.56 94 ARG A N 1
ATOM 760 C CA . ARG A 1 94 ? -14.838 -2.220 10.153 1.00 76.56 94 ARG A CA 1
ATOM 761 C C . ARG A 1 94 ? -13.732 -1.201 9.894 1.00 76.56 94 ARG A C 1
ATOM 763 O O . ARG A 1 94 ? -13.538 -0.308 10.706 1.00 76.56 94 ARG A O 1
ATOM 770 N N . ALA A 1 95 ? -13.042 -1.294 8.757 1.00 77.69 95 ALA A N 1
ATOM 771 C CA . ALA A 1 95 ? -11.986 -0.338 8.428 1.00 77.69 95 ALA A CA 1
ATOM 772 C C . ALA A 1 95 ? -12.525 1.076 8.164 1.00 77.69 95 ALA A C 1
ATOM 774 O O . ALA A 1 95 ? -11.909 2.044 8.591 1.00 77.69 95 ALA A O 1
ATOM 775 N N . THR A 1 96 ? -13.673 1.213 7.494 1.00 79.81 96 THR A N 1
ATOM 776 C CA . THR A 1 96 ? -14.276 2.529 7.222 1.00 79.81 96 THR A CA 1
ATOM 777 C C . THR A 1 96 ? -14.883 3.166 8.471 1.00 79.81 96 THR A C 1
ATOM 779 O O . THR A 1 96 ? -14.819 4.383 8.631 1.00 79.81 96 THR A O 1
ATOM 782 N N . ALA A 1 97 ? -15.442 2.355 9.374 1.00 83.88 97 ALA A N 1
ATOM 783 C CA . ALA A 1 97 ? -15.985 2.821 10.649 1.00 83.88 97 ALA A CA 1
ATOM 784 C C . ALA A 1 97 ? -14.892 3.208 11.663 1.00 83.88 97 ALA A C 1
ATOM 786 O O . ALA A 1 97 ? -15.177 3.895 12.638 1.00 83.88 97 ALA A O 1
ATOM 787 N N . PHE A 1 98 ? -13.635 2.810 11.448 1.00 82.38 98 PHE A N 1
ATOM 788 C CA . PHE A 1 98 ? -12.524 3.160 12.334 1.00 82.38 98 PHE A CA 1
ATOM 789 C C . PHE A 1 98 ? -11.957 4.554 12.013 1.00 82.38 98 PHE A C 1
ATOM 791 O O . PHE A 1 98 ? -10.818 4.709 11.576 1.00 82.38 98 PHE A O 1
ATOM 798 N N . ASN A 1 99 ? -12.779 5.586 12.202 1.00 88.75 99 ASN A N 1
ATOM 799 C CA . ASN A 1 99 ? -12.405 6.991 12.029 1.00 88.75 99 ASN A CA 1
ATOM 800 C C . ASN A 1 99 ? -12.797 7.810 13.273 1.00 88.75 99 ASN A C 1
ATOM 802 O O . ASN A 1 99 ? -13.654 7.392 14.050 1.00 88.75 99 ASN A O 1
ATOM 806 N N . CYS A 1 100 ? -12.181 8.983 13.461 1.00 89.81 100 CYS A N 1
ATOM 807 C CA . CYS A 1 100 ? -12.366 9.794 14.671 1.00 89.81 100 CYS A CA 1
ATOM 808 C C . CYS A 1 100 ? -13.831 10.144 14.956 1.00 89.81 100 CYS A C 1
ATOM 810 O O . CYS A 1 100 ? -14.228 10.169 16.116 1.00 89.81 100 CYS A O 1
ATOM 812 N N . TYR A 1 101 ? -14.624 10.399 13.912 1.00 92.88 101 TYR A N 1
ATOM 813 C CA . TYR A 1 101 ? -16.031 10.756 14.056 1.00 92.88 101 TYR A CA 1
ATOM 814 C C . TYR A 1 101 ? -16.846 9.562 14.567 1.00 92.88 101 TYR A C 1
ATOM 816 O O . TYR A 1 101 ? -17.440 9.638 15.637 1.00 92.88 101 TYR A O 1
ATOM 824 N N . THR A 1 102 ? -16.793 8.426 13.866 1.00 91.69 102 THR A N 1
ATOM 825 C CA . THR A 1 102 ? -17.555 7.220 14.230 1.00 91.69 102 THR A CA 1
ATOM 826 C C . THR A 1 102 ? -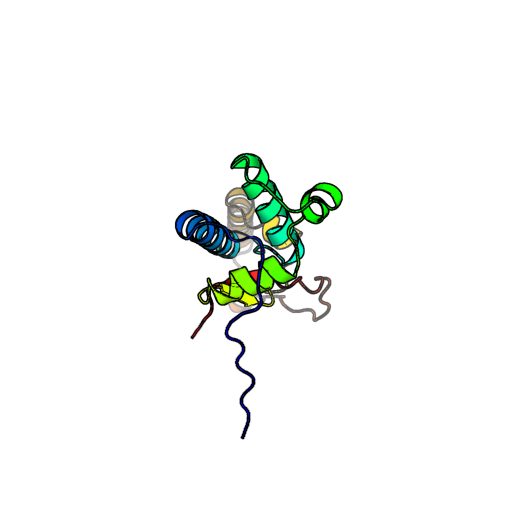17.125 6.649 15.585 1.00 91.69 102 THR A C 1
ATOM 828 O O . THR A 1 102 ? -17.967 6.230 16.378 1.00 91.69 102 THR A O 1
ATOM 831 N N . VAL A 1 103 ? -15.824 6.671 15.891 1.00 91.69 103 VAL A N 1
ATOM 832 C CA . VAL A 1 103 ? -15.310 6.263 17.208 1.00 91.69 103 VAL A CA 1
ATOM 833 C C . VAL A 1 103 ? -15.771 7.239 18.298 1.00 91.69 103 VAL A C 1
ATOM 835 O O . VAL A 1 103 ? -16.157 6.810 19.385 1.00 91.69 103 VAL A O 1
ATOM 838 N N . GLY A 1 104 ? -15.784 8.543 18.012 1.00 95.44 104 GLY A N 1
ATOM 839 C CA . GLY A 1 104 ? -16.283 9.570 18.929 1.00 95.44 104 GLY A CA 1
ATOM 840 C C . GLY A 1 104 ? -17.772 9.420 19.249 1.00 95.44 104 GLY A C 1
ATOM 841 O O . GLY A 1 104 ? -18.158 9.477 20.420 1.00 95.44 104 GLY A O 1
ATOM 842 N N . GLU A 1 105 ? -18.603 9.167 18.236 1.00 96.06 105 GLU A N 1
ATOM 843 C CA . GLU A 1 105 ? -20.030 8.882 18.425 1.00 96.06 105 GLU A CA 1
ATOM 844 C C . GLU A 1 105 ? -20.242 7.614 19.254 1.00 96.06 105 GLU A C 1
ATOM 846 O O . GLU A 1 105 ? -21.019 7.634 20.208 1.00 96.06 105 GLU A O 1
ATOM 851 N N . PHE A 1 106 ? -19.492 6.543 18.972 1.00 93.06 106 PHE A N 1
ATOM 852 C CA . PHE A 1 106 ? -19.563 5.308 19.753 1.00 93.06 106 PHE A CA 1
ATOM 853 C C . PHE A 1 106 ? -19.322 5.554 21.249 1.00 93.06 106 PHE A C 1
ATOM 855 O O . PHE A 1 106 ? -20.128 5.129 22.078 1.00 93.06 106 PHE A O 1
ATOM 862 N N . PHE A 1 107 ? -18.253 6.271 21.614 1.00 94.50 107 PHE A N 1
ATOM 863 C CA . PHE A 1 107 ? -17.954 6.540 23.026 1.00 94.50 107 PHE A CA 1
ATOM 864 C C . PHE A 1 107 ? -18.932 7.526 23.671 1.00 94.50 107 PHE A C 1
ATOM 866 O O . PHE A 1 107 ? -19.207 7.405 24.867 1.00 94.50 107 PHE A O 1
ATOM 873 N N . THR A 1 108 ? -19.495 8.455 22.896 1.00 96.81 108 THR A N 1
ATOM 874 C CA . THR A 1 108 ? -20.586 9.325 23.358 1.00 96.81 108 THR A CA 1
ATOM 875 C C . THR A 1 108 ? -21.810 8.493 23.734 1.00 96.81 108 THR A C 1
ATOM 877 O O . THR A 1 108 ? -22.279 8.566 24.870 1.00 96.81 108 THR A O 1
ATOM 880 N N . TYR A 1 109 ? -22.271 7.622 22.835 1.00 95.69 109 TYR A N 1
ATOM 881 C CA . TYR A 1 109 ? -23.420 6.759 23.104 1.00 95.69 109 TYR A CA 1
ATOM 882 C C . TYR A 1 109 ? -23.155 5.768 24.236 1.00 95.69 109 TYR A C 1
ATOM 884 O O . TYR A 1 109 ? -24.016 5.569 25.094 1.00 95.69 109 TYR A O 1
ATOM 892 N N . LEU A 1 110 ? -21.956 5.184 24.292 1.00 93.06 110 LEU A N 1
ATOM 893 C CA . LEU A 1 110 ? -21.572 4.285 25.377 1.00 93.06 110 LEU A CA 1
ATOM 894 C C . LEU A 1 110 ? -21.651 4.991 26.738 1.00 93.06 110 LEU A C 1
ATOM 896 O O . LEU A 1 110 ? -22.193 4.425 27.689 1.00 93.06 110 LEU A O 1
ATOM 900 N N . LYS A 1 111 ? -21.159 6.233 26.825 1.00 94.88 111 LYS A N 1
ATOM 901 C CA . LYS A 1 111 ? -21.240 7.054 28.038 1.00 94.88 111 LYS A CA 1
ATOM 902 C C . LYS A 1 111 ? -22.690 7.308 28.446 1.00 94.88 111 LYS A C 1
ATOM 904 O O . LYS A 1 111 ? -23.022 7.119 29.615 1.00 94.88 111 LYS A O 1
ATOM 909 N N . ASP A 1 112 ? -23.549 7.697 27.509 1.00 96.25 112 ASP A N 1
ATOM 910 C CA . ASP A 1 112 ? -24.951 8.016 27.798 1.00 96.25 112 ASP A CA 1
ATOM 911 C C . ASP A 1 112 ? -25.723 6.799 28.318 1.00 96.25 112 ASP A C 1
ATOM 913 O O . ASP A 1 112 ? -26.439 6.885 29.323 1.00 96.25 112 ASP A O 1
ATOM 917 N N . VAL A 1 113 ? -25.540 5.640 27.680 1.00 94.81 113 VAL A N 1
ATOM 918 C CA . VAL A 1 113 ? -26.169 4.386 28.117 1.00 94.81 113 VAL A CA 1
ATOM 919 C C . VAL A 1 113 ? -25.611 3.959 29.479 1.00 94.81 113 VAL A C 1
ATOM 921 O O . VAL A 1 113 ? -26.382 3.577 30.365 1.00 94.81 113 VAL A O 1
ATOM 924 N N . HIS A 1 114 ? -24.297 4.077 29.692 1.00 93.12 114 HIS A N 1
ATOM 925 C CA . HIS A 1 114 ? -23.678 3.743 30.974 1.00 93.12 114 HIS A CA 1
ATOM 926 C C . HIS A 1 114 ? -24.191 4.637 32.114 1.00 93.12 114 HIS A C 1
ATOM 928 O O . HIS A 1 114 ? -24.524 4.126 33.181 1.00 93.12 114 HIS A O 1
ATOM 934 N N . LEU A 1 115 ? -24.335 5.948 31.893 1.00 94.31 115 LEU A N 1
ATOM 935 C CA . LEU A 1 115 ? -24.881 6.877 32.891 1.00 94.31 115 LEU A CA 1
ATOM 936 C C . LEU A 1 115 ? -26.356 6.604 33.205 1.00 94.31 115 LEU A C 1
ATOM 938 O O . LEU A 1 115 ? -26.768 6.716 34.363 1.00 94.31 115 LEU A O 1
ATOM 942 N N . ARG A 1 116 ? -27.145 6.229 32.192 1.00 95.44 116 ARG A N 1
ATOM 943 C CA . ARG A 1 116 ? -28.574 5.931 32.344 1.00 95.44 116 ARG A CA 1
ATOM 944 C C . ARG A 1 116 ? -28.820 4.650 33.138 1.00 95.44 116 ARG A C 1
ATOM 946 O O . ARG A 1 116 ? -29.684 4.637 34.009 1.00 95.44 116 ARG A O 1
ATOM 953 N N . HIS A 1 117 ? -28.083 3.587 32.830 1.00 93.81 117 HIS A N 1
ATOM 954 C CA . HIS A 1 117 ? -28.363 2.250 33.362 1.00 93.81 117 HIS A CA 1
ATOM 955 C C . HIS A 1 117 ? -27.407 1.802 34.473 1.00 93.81 117 HIS A C 1
ATOM 957 O O . HIS A 1 117 ? -27.727 0.860 35.192 1.00 93.81 117 HIS A O 1
ATOM 963 N N . LYS A 1 118 ? -26.262 2.480 34.641 1.00 92.94 118 LYS A N 1
ATOM 964 C CA . LYS A 1 118 ? -25.270 2.236 35.704 1.00 92.94 118 LYS A CA 1
ATOM 965 C C . LYS A 1 118 ? -24.867 0.764 35.819 1.00 92.94 118 LYS A C 1
ATOM 967 O O . LYS A 1 118 ? -24.840 0.194 36.913 1.00 92.94 118 LYS A O 1
ATOM 972 N N . PHE A 1 119 ? -24.580 0.143 34.673 1.00 89.69 119 PHE A N 1
ATOM 973 C CA . PHE A 1 119 ? -24.177 -1.259 34.625 1.00 89.69 119 PHE A CA 1
ATOM 974 C C . PHE A 1 119 ? -22.963 -1.493 35.518 1.00 89.69 119 PHE A C 1
ATOM 976 O O . PHE A 1 119 ? -21.975 -0.762 35.452 1.00 89.69 119 PHE A O 1
ATOM 983 N N . GLN A 1 120 ? -23.039 -2.536 36.334 1.00 93.06 120 GLN A N 1
ATOM 984 C CA . GLN A 1 120 ? -21.884 -3.009 37.073 1.00 93.06 120 GLN A CA 1
ATOM 985 C C . GLN A 1 120 ? -20.943 -3.772 36.131 1.00 93.06 120 GLN A C 1
ATOM 987 O O . GLN A 1 120 ? -21.427 -4.369 35.165 1.00 93.06 120 GLN A O 1
ATOM 992 N N . PRO A 1 121 ? -19.627 -3.805 36.404 1.00 89.06 121 PRO A N 1
ATOM 993 C CA . PRO A 1 121 ? -18.661 -4.493 35.547 1.00 89.06 121 PRO A CA 1
ATOM 994 C C . PRO A 1 121 ? -19.029 -5.952 35.246 1.00 89.06 121 PRO A C 1
ATOM 996 O O . PRO A 1 121 ? -18.875 -6.395 34.114 1.00 89.06 121 PRO A O 1
ATOM 999 N N . GLN A 1 122 ? -19.602 -6.675 36.217 1.00 92.31 122 GLN A N 1
ATOM 1000 C CA . GLN A 1 122 ? -20.045 -8.066 36.051 1.00 92.31 122 GLN A CA 1
ATOM 1001 C C . GLN A 1 122 ? -21.186 -8.268 35.037 1.00 92.31 122 GLN A C 1
ATOM 1003 O O . GLN A 1 122 ? -21.456 -9.402 34.654 1.00 92.31 122 GLN A O 1
ATOM 1008 N N . ASN A 1 123 ? -21.845 -7.188 34.607 1.00 89.50 123 ASN A N 1
ATOM 1009 C CA . ASN A 1 123 ? -22.958 -7.219 33.656 1.00 89.50 123 ASN A CA 1
ATOM 1010 C C . ASN A 1 123 ? -22.540 -6.759 32.248 1.00 89.50 123 ASN A C 1
ATOM 1012 O O . ASN A 1 123 ? -23.400 -6.576 31.386 1.00 89.50 123 ASN A O 1
ATOM 1016 N N . ILE A 1 124 ? -21.246 -6.511 32.016 1.00 88.44 124 ILE A N 1
ATOM 1017 C CA . ILE A 1 124 ? -20.715 -6.097 30.716 1.00 88.44 124 ILE A CA 1
ATOM 1018 C C . ILE A 1 124 ? -20.050 -7.310 30.075 1.00 88.44 124 ILE A C 1
ATOM 1020 O O . ILE A 1 124 ? -18.994 -7.761 30.511 1.00 88.44 124 ILE A O 1
ATOM 1024 N N . TYR A 1 125 ? -20.673 -7.825 29.020 1.00 84.88 125 TYR A N 1
ATOM 1025 C CA . TYR A 1 125 ? -20.171 -8.964 28.262 1.00 84.88 125 TYR A CA 1
ATOM 1026 C C . TYR A 1 125 ? -19.661 -8.479 26.907 1.00 84.88 125 TYR A C 1
ATOM 1028 O O . TYR A 1 125 ? -20.368 -7.756 26.203 1.00 84.88 125 TYR A O 1
ATOM 1036 N N . ASN A 1 126 ? -18.447 -8.882 26.531 1.00 81.38 126 ASN A N 1
ATOM 1037 C CA . ASN A 1 126 ? -18.018 -8.786 25.143 1.00 81.38 126 ASN A CA 1
ATOM 1038 C C . ASN A 1 126 ? -18.673 -9.945 24.381 1.00 81.38 126 ASN A C 1
ATOM 1040 O O . ASN A 1 126 ? -18.564 -11.094 24.802 1.00 81.38 126 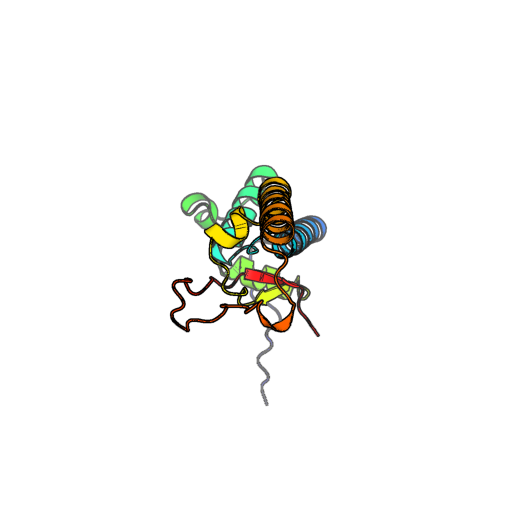ASN A O 1
ATOM 1044 N N . ILE A 1 127 ? -19.394 -9.636 23.305 1.00 72.69 127 ILE A N 1
ATOM 1045 C CA . ILE A 1 127 ? -19.913 -10.638 22.365 1.00 72.69 127 ILE A CA 1
ATOM 1046 C C . ILE A 1 127 ? -19.129 -10.473 21.063 1.00 72.69 127 ILE A C 1
ATOM 1048 O O . ILE A 1 127 ? -19.686 -10.177 20.004 1.00 72.69 127 ILE A O 1
ATOM 1052 N N . ASP A 1 128 ? -17.808 -10.589 21.147 1.00 65.38 128 ASP A N 1
ATOM 1053 C CA . ASP A 1 128 ? -17.005 -10.913 19.981 1.00 65.38 128 ASP A CA 1
ATOM 1054 C C . ASP A 1 128 ? -16.946 -12.440 19.815 1.00 65.38 128 ASP A C 1
ATOM 1056 O O . ASP A 1 128 ? -17.102 -13.197 20.763 1.00 65.38 128 ASP A O 1
ATOM 1060 N N . GLU A 1 129 ? -16.814 -12.901 18.572 1.00 50.31 129 GLU A N 1
ATOM 1061 C CA . GLU A 1 129 ? -16.732 -14.323 18.197 1.00 50.31 129 GLU A CA 1
ATOM 1062 C C . GLU A 1 129 ? -18.016 -15.168 18.317 1.00 50.31 129 GLU A C 1
ATOM 1064 O O . GLU A 1 129 ? -18.034 -16.271 18.857 1.00 50.31 129 GLU A O 1
ATOM 1069 N N . THR A 1 130 ? -19.083 -14.775 17.616 1.00 56.72 130 THR A N 1
ATOM 1070 C CA . THR A 1 130 ? -19.870 -15.819 16.933 1.00 56.72 130 THR A CA 1
ATOM 1071 C C . THR A 1 130 ? -19.050 -16.260 15.720 1.00 56.72 130 THR A C 1
ATOM 1073 O O . THR A 1 130 ? -18.882 -15.493 14.778 1.00 56.72 130 THR A O 1
ATOM 1076 N N . GLY A 1 131 ? -18.487 -17.474 15.752 1.00 56.44 131 GLY A N 1
ATOM 1077 C CA . GLY A 1 131 ? -17.534 -18.038 14.773 1.00 56.44 131 GLY A CA 1
ATOM 1078 C C . GLY A 1 131 ? -17.981 -18.121 13.298 1.00 56.44 131 GLY A C 1
ATOM 1079 O O . GLY A 1 131 ? -17.336 -18.796 12.498 1.00 56.44 131 GLY A O 1
ATOM 1080 N N . LEU A 1 132 ? -19.052 -17.427 12.903 1.00 56.59 132 LEU A N 1
ATOM 1081 C CA . LEU A 1 132 ? -19.403 -17.153 11.514 1.00 56.59 132 LEU A CA 1
ATOM 1082 C C . LEU A 1 132 ? -18.651 -15.913 11.012 1.00 56.59 132 LEU A C 1
ATOM 1084 O O . LEU A 1 132 ? -19.136 -14.783 11.043 1.00 56.59 132 LEU A O 1
ATOM 1088 N N . THR A 1 133 ? -17.450 -16.131 10.484 1.00 57.94 133 THR A N 1
ATOM 1089 C CA . THR A 1 133 ? -16.736 -15.094 9.733 1.00 57.94 133 THR A CA 1
ATOM 1090 C C . THR A 1 133 ? -17.424 -14.858 8.385 1.00 57.94 133 THR A C 1
ATOM 1092 O O . THR A 1 133 ? -17.374 -15.696 7.489 1.00 57.94 133 THR A O 1
ATOM 1095 N N . THR A 1 134 ? -18.020 -13.677 8.206 1.00 63.88 134 THR A N 1
ATOM 1096 C CA . THR A 1 134 ? -18.463 -13.161 6.892 1.00 63.88 134 THR A CA 1
ATOM 1097 C C . THR A 1 134 ? -17.337 -12.441 6.137 1.00 63.88 134 THR A C 1
ATOM 1099 O O . THR A 1 134 ? -17.530 -11.915 5.040 1.00 63.88 134 THR A O 1
ATOM 1102 N N . VAL A 1 135 ? -16.139 -12.388 6.727 1.00 66.12 135 VAL A N 1
ATOM 1103 C CA . VAL A 1 135 ? -14.990 -11.646 6.208 1.00 66.12 135 VAL A CA 1
ATOM 1104 C C . VAL A 1 135 ? -14.285 -12.459 5.126 1.00 66.12 135 VAL A C 1
ATOM 1106 O O . VAL A 1 135 ? -13.883 -13.601 5.338 1.00 66.12 135 VAL A O 1
ATOM 1109 N N . GLN A 1 136 ? -14.110 -11.857 3.950 1.00 70.56 136 GLN A N 1
ATOM 1110 C CA . GLN A 1 136 ? -13.388 -12.484 2.846 1.00 70.56 136 GLN A CA 1
ATOM 1111 C C . GLN A 1 136 ? -11.904 -12.672 3.186 1.00 70.56 136 GLN A C 1
ATOM 1113 O O . GLN A 1 136 ? -11.301 -11.837 3.863 1.00 70.56 136 GLN A O 1
ATOM 1118 N N . LYS A 1 137 ? -11.294 -13.745 2.660 1.00 76.62 137 LYS A N 1
ATOM 1119 C CA . LYS A 1 137 ? -9.847 -13.962 2.781 1.00 76.62 137 LYS A CA 1
ATOM 1120 C C . LYS A 1 137 ? -9.095 -12.825 2.078 1.00 76.62 137 LYS A C 1
ATOM 1122 O O . LYS A 1 137 ? -9.278 -12.647 0.870 1.00 76.62 137 LYS A O 1
ATOM 1127 N N . PRO A 1 138 ? -8.255 -12.064 2.795 1.00 79.50 138 PRO A N 1
ATOM 1128 C CA . PRO A 1 138 ? -7.564 -10.929 2.211 1.00 79.50 138 PRO A CA 1
ATOM 1129 C C . PRO A 1 138 ? -6.473 -11.377 1.229 1.00 79.50 138 PRO A C 1
ATOM 1131 O O . PRO A 1 138 ? -5.866 -12.439 1.362 1.00 79.50 138 PRO A O 1
ATOM 1134 N N . VAL A 1 139 ? -6.217 -10.549 0.216 1.00 87.00 139 VAL A N 1
ATOM 1135 C CA . VAL A 1 139 ? -5.149 -10.788 -0.765 1.00 87.00 139 VAL A CA 1
ATOM 1136 C C . VAL A 1 139 ? -3.797 -10.430 -0.150 1.00 87.00 139 VAL A C 1
ATOM 1138 O O . VAL A 1 139 ? -3.678 -9.412 0.522 1.00 87.00 139 VAL A O 1
ATOM 1141 N N . LYS A 1 140 ? -2.756 -11.222 -0.440 1.00 89.69 140 LYS A N 1
ATOM 1142 C CA . LYS A 1 140 ? -1.384 -10.930 0.002 1.00 89.69 140 LYS A CA 1
ATOM 1143 C C . LYS A 1 140 ? -0.899 -9.567 -0.476 1.00 89.69 140 LYS A C 1
ATOM 1145 O O . LYS A 1 140 ? -1.005 -9.243 -1.666 1.00 89.69 140 LYS A O 1
ATOM 1150 N N . VAL A 1 141 ? -0.273 -8.825 0.430 1.00 91.50 141 VAL A N 1
ATOM 1151 C CA . VAL A 1 141 ? 0.223 -7.465 0.188 1.00 91.50 141 VAL A CA 1
ATOM 1152 C C . VAL A 1 141 ? 1.676 -7.300 0.598 1.00 91.50 141 VAL A C 1
ATOM 1154 O O . VAL A 1 141 ? 2.206 -8.085 1.383 1.00 91.50 141 VAL A O 1
ATOM 1157 N N . PHE A 1 142 ? 2.338 -6.285 0.048 1.00 92.06 142 PHE A N 1
ATOM 1158 C CA . PHE A 1 142 ? 3.694 -5.933 0.447 1.00 92.06 142 PHE A CA 1
ATOM 1159 C C . PHE A 1 142 ? 3.710 -5.225 1.797 1.00 92.06 142 PHE A C 1
ATOM 1161 O O . PHE A 1 142 ? 2.966 -4.273 2.016 1.00 92.06 142 PHE A O 1
ATOM 1168 N N . ALA A 1 143 ? 4.594 -5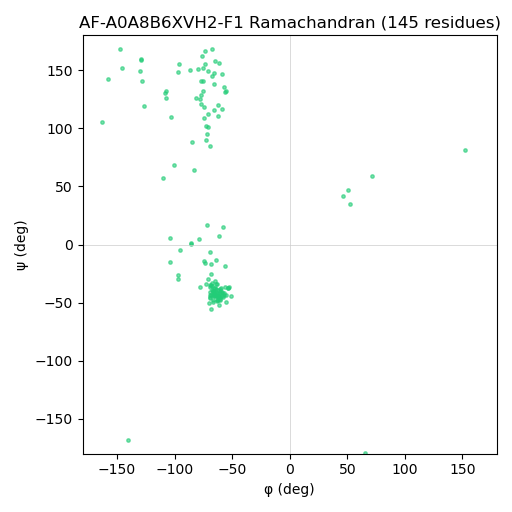.689 2.674 1.00 91.69 143 ALA A N 1
ATOM 1169 C CA . ALA A 1 143 ? 4.875 -5.103 3.976 1.00 91.69 143 ALA A CA 1
ATOM 1170 C C . ALA A 1 143 ? 6.349 -5.319 4.351 1.00 91.69 143 ALA A C 1
ATOM 1172 O O . ALA A 1 143 ? 7.062 -6.115 3.724 1.00 91.69 143 ALA A O 1
ATOM 1173 N N . LYS A 1 144 ? 6.804 -4.634 5.407 1.00 91.56 144 LYS A N 1
ATOM 1174 C CA . LYS A 1 144 ? 8.170 -4.775 5.928 1.00 91.56 144 LYS A CA 1
ATOM 1175 C C . LYS A 1 144 ? 8.471 -6.235 6.275 1.00 91.56 144 LYS A C 1
ATOM 1177 O O . LYS A 1 144 ? 7.706 -6.891 6.986 1.00 91.56 144 LYS A O 1
ATOM 1182 N N . LYS A 1 145 ? 9.608 -6.740 5.806 1.00 89.25 145 LYS A N 1
ATOM 1183 C CA . LYS A 1 145 ? 10.124 -8.055 6.179 1.00 89.25 145 LYS A CA 1
ATOM 1184 C C . LYS A 1 145 ? 10.494 -8.040 7.666 1.00 89.25 145 LYS A C 1
ATOM 1186 O O . LYS A 1 145 ? 11.358 -7.275 8.086 1.00 89.25 145 LYS A O 1
ATOM 1191 N N . ARG A 1 146 ? 9.806 -8.852 8.475 1.00 77.69 146 ARG A N 1
ATOM 1192 C CA . ARG A 1 146 ? 10.221 -9.142 9.858 1.00 77.69 146 ARG A CA 1
ATOM 1193 C C . ARG A 1 146 ? 11.406 -10.117 9.829 1.00 77.69 146 ARG A C 1
ATOM 1195 O O . ARG A 1 146 ? 11.425 -10.981 8.948 1.00 77.69 146 ARG A O 1
ATOM 1202 N N . ARG A 1 147 ? 12.380 -9.897 10.721 1.00 56.66 147 ARG A N 1
ATOM 1203 C CA . ARG A 1 147 ? 13.471 -10.844 11.001 1.00 56.66 147 ARG A CA 1
ATOM 1204 C C . ARG A 1 147 ? 12.907 -12.140 11.563 1.00 56.66 147 ARG A C 1
ATOM 1206 O O . ARG A 1 147 ? 11.861 -12.049 12.244 1.00 56.66 147 ARG A O 1
#

Sequence (147 aa):
MQSANLTSLPCKYKFTNEEETSLSDYLLRVSKLYYGLSTKTTRKLAYEFAMTLSKRIPKSWKSLQTAGKQWLYGFMLRRNELSLRDPEATSMARATAFNCYTVGEFFTYLKDVHLRHKFQPQNIYNIDETGLTTVQKPVKVFAKKRR

Nearest PDB structures (foldseek):
  7jps-assembly1_A  TM=4.352E-01  e=6.845E+00  Homo sapiens

Radius of gyration: 22.53 Å; Cα contacts (8 Å, |Δi|>4): 122; chains: 1; bounding box: 55×41×62 Å

Mean predicted aligned error: 9.97 Å

Foldseek 3Di:
DDDDDPPDPPPVDDDDPVLLVVLLVVQAVCVVLHVGDFPFRSQLVVLVSCVVVVHDDDPVCVVVSGHDPSHVVVSCVVVVQKDWDFDDQDDPVRSVCPDPVNVVVVVVVVVVVCVVPVDDPVRDDDPPDPPPDPTDRDHIHMHGDDD

Solvent-accessible surface area (backbone atoms only — not comparable to full-atom values): 9008 Å² total; per-residue (Å²): 143,82,81,81,79,83,82,69,73,87,49,92,66,78,74,54,71,67,56,49,48,54,52,49,54,50,42,48,50,39,36,73,77,52,85,33,44,31,73,69,54,49,24,30,50,51,32,53,53,36,56,76,69,69,50,94,70,59,70,67,28,69,76,65,59,22,44,54,71,61,40,52,55,45,49,47,67,73,42,65,61,51,34,80,39,75,56,80,72,69,42,68,69,59,61,68,52,69,39,73,66,55,50,49,51,50,54,52,52,51,49,53,52,41,70,73,66,60,72,53,76,93,74,65,76,85,84,74,80,72,87,74,78,86,54,66,87,56,68,49,13,36,31,71,52,77,132

pLDDT: mean 83.95, std 15.62, range [31.64, 96.81]

Secondary structure (DSSP, 8-state):
------S----S----HHHHHHHHHHHHHHHHHSS--BHHHHHHHHHHHHHHTT----HHHHHHTS--HHHHHHHHHH-TTEEEEPPP---HHHHHH-SHHHHHHHHHHHHHHHHHH---GGG-------S---PPPPPPEEEEPP-